Protein AF-A0A2K3KDZ3-F1 (afdb_monomer)

InterPro domains:
  IPR011600 Peptidase C14, caspase domain [PF00656] (3-143)
  IPR050452 Metacaspase [PTHR48104] (2-145)

Sequence (145 aa):
MRIPTKYNMRMAMRWLVEGCQPGDSLVLHFSGHGSREVDHSMDEVDGYDEAICPVDYESEGKILDDEINATIVRPLPHGAKLHAVIDTCFSGTVLDLPFMCRINRKGYYGWEDHRHPRAGYKGTRGGLAVCISACDDDGSAADTS

Mean predicted aligned error: 6.59 Å

Organism: Trifolium pratense (NCBI:txid57577)

Nearest PDB structures (foldseek):
  7qp0-assembly2_B  TM=9.147E-01  e=1.178E-09  Nakaseomyces glabratus
  7qp0-assembly1_A  TM=9.132E-01  e=3.117E-09  Nakaseomyces glabratus
  7qp1-assembly2_B  TM=9.101E-01  e=3.341E-08  Nakaseomyces glabratus
  7qp1-assembly1_A  TM=8.628E-01  e=1.188E-08  Nakaseomyces glabratus
  4afr-assembly1_A  TM=7.899E-01  e=6.085E-09  Trypanosoma brucei brucei

Solvent-accessible surface area (backbone atoms only — not comparable to full-atom values): 8371 Å² total; per-residue (Å²): 135,85,70,60,30,53,68,50,46,55,52,49,43,44,56,70,49,58,86,67,46,67,69,42,78,44,78,47,79,48,74,55,57,40,48,76,44,79,41,86,83,64,46,48,87,90,41,48,40,29,25,43,53,31,84,43,25,92,83,75,38,64,48,43,13,72,58,45,17,60,50,56,38,35,68,29,37,48,58,18,36,40,42,34,41,34,47,24,54,55,25,79,49,39,56,45,59,52,63,45,76,52,70,47,98,87,71,54,72,48,82,43,80,59,66,37,95,80,35,74,90,59,53,49,55,59,25,47,80,45,79,47,51,82,41,70,77,84,61,79,80,72,81,81,129

pLDDT: mean 85.6, std 14.89, range [34.84, 98.19]

Foldseek 3Di:
DDAQAPVVVLVVLLVQCVPDDAQAEGEAEDAAEKDWDQQPPPFWPVRIWIWDAGPCCVPPNTHTLLNSLVRHFAAHAANYEYEYEYEYQVQQCSNPEQWGWDADPVGDIDIDGGGDPPHDPSGYNNYYYDYDYDDDNPDDPPDDD

Secondary structure (DSSP, 8-state):
-----HHHHHHHHHHHHTT--TT-EEEEEEES-EEEEE-SS--SSSSEEEEE--TTHHHH--EEHHHHIIIIITT-BTT-EEEEEEESTT-SSTT--SEEEEE-TTS-EEEEE---TTS---S-BB-EEEEEE---TT-------

Radius of gyration: 15.24 Å; Cα contacts (8 Å, |Δi|>4): 285; chains: 1; bounding box: 34×39×40 Å

Structure (mmCIF, N/CA/C/O backbone):
data_AF-A0A2K3KDZ3-F1
#
_entry.id   AF-A0A2K3KDZ3-F1
#
loop_
_atom_site.group_PDB
_atom_site.id
_atom_site.type_symbol
_atom_site.label_atom_id
_atom_site.label_alt_id
_atom_site.label_comp_id
_atom_site.label_asym_id
_atom_site.label_entity_id
_atom_site.label_seq_id
_atom_site.pdbx_PDB_ins_code
_atom_site.Cartn_x
_atom_site.Cartn_y
_atom_site.Cartn_z
_atom_site.occupancy
_atom_site.B_iso_or_equiv
_atom_site.auth_seq_id
_atom_site.auth_comp_id
_atom_site.auth_asym_id
_atom_site.auth_atom_id
_atom_site.pdbx_PDB_model_num
ATOM 1 N N . MET A 1 1 ? -5.940 21.350 0.738 1.00 57.16 1 MET A N 1
ATOM 2 C CA . MET A 1 1 ? -5.496 20.049 0.192 1.00 57.16 1 MET A CA 1
ATOM 3 C C . MET A 1 1 ? -4.060 19.838 0.665 1.00 57.16 1 MET A C 1
ATOM 5 O O . MET A 1 1 ? -3.297 20.793 0.582 1.00 57.16 1 MET A O 1
ATOM 9 N N . ARG A 1 2 ? -3.717 18.696 1.281 1.00 85.56 2 ARG A N 1
ATOM 10 C CA . ARG A 1 2 ? -2.330 18.424 1.712 1.00 85.56 2 ARG A CA 1
ATOM 11 C C . ARG A 1 2 ? -1.536 17.888 0.519 1.00 85.56 2 ARG A C 1
ATOM 13 O O . ARG A 1 2 ? -2.070 17.090 -0.240 1.00 85.56 2 ARG A O 1
ATOM 20 N N . ILE A 1 3 ? -0.298 18.344 0.361 1.00 95.62 3 ILE A N 1
ATOM 21 C CA . ILE A 1 3 ? 0.609 17.902 -0.707 1.00 95.62 3 ILE A CA 1
ATOM 22 C C . ILE A 1 3 ? 1.042 16.451 -0.411 1.00 95.62 3 ILE A C 1
ATOM 24 O O . ILE A 1 3 ? 1.384 16.184 0.746 1.00 95.62 3 ILE A O 1
ATOM 28 N N . PRO A 1 4 ? 1.041 15.522 -1.387 1.00 96.44 4 PRO A N 1
ATOM 29 C CA . PRO A 1 4 ? 1.419 14.121 -1.182 1.00 96.44 4 PRO A CA 1
ATOM 30 C C . PRO A 1 4 ? 2.946 13.955 -1.101 1.00 96.44 4 PRO A C 1
ATOM 32 O O . PRO A 1 4 ? 3.569 13.306 -1.935 1.00 96.44 4 PRO A O 1
ATOM 35 N N . THR A 1 5 ? 3.556 14.591 -0.101 1.00 97.62 5 THR A N 1
ATOM 36 C CA . THR A 1 5 ? 4.953 14.354 0.274 1.00 97.62 5 THR A CA 1
ATOM 37 C C . THR A 1 5 ? 5.093 13.004 0.964 1.00 97.62 5 THR A C 1
ATOM 39 O O . THR A 1 5 ? 4.123 12.514 1.559 1.00 97.62 5 THR A O 1
ATOM 42 N N . LYS A 1 6 ? 6.300 12.432 0.978 1.00 97.06 6 LYS A N 1
ATOM 43 C CA . LYS A 1 6 ? 6.589 11.164 1.660 1.00 97.06 6 LYS A CA 1
ATOM 44 C C . LYS A 1 6 ? 6.103 11.199 3.102 1.00 97.06 6 LYS A C 1
ATOM 46 O O . LYS A 1 6 ? 5.375 10.315 3.547 1.00 97.06 6 LYS A O 1
ATOM 51 N N . TYR A 1 7 ? 6.431 12.274 3.816 1.00 97.31 7 TYR A N 1
ATOM 52 C CA . TYR A 1 7 ? 5.985 12.483 5.190 1.00 97.31 7 TYR A CA 1
ATOM 53 C C . TYR A 1 7 ? 4.452 12.481 5.323 1.00 97.31 7 TYR A C 1
ATOM 55 O O . TYR A 1 7 ? 3.902 11.772 6.169 1.00 97.31 7 TYR A O 1
ATOM 63 N N . ASN A 1 8 ? 3.747 13.243 4.481 1.00 97.75 8 ASN A N 1
ATOM 64 C CA . ASN A 1 8 ? 2.291 13.355 4.562 1.00 97.75 8 ASN A CA 1
ATOM 65 C C . ASN A 1 8 ? 1.591 12.036 4.220 1.00 97.75 8 ASN A C 1
ATOM 67 O O . ASN A 1 8 ? 0.616 11.685 4.885 1.00 97.75 8 ASN A O 1
ATOM 71 N N . MET A 1 9 ? 2.093 11.299 3.227 1.00 97.56 9 MET A N 1
ATOM 72 C CA . MET A 1 9 ? 1.564 9.990 2.843 1.00 97.56 9 MET A CA 1
ATOM 73 C C . MET A 1 9 ? 1.741 8.967 3.969 1.00 97.56 9 MET A C 1
ATOM 75 O O . MET A 1 9 ? 0.765 8.326 4.356 1.00 97.56 9 MET A O 1
ATOM 79 N N . ARG A 1 10 ? 2.930 8.888 4.586 1.00 96.94 10 ARG A N 1
ATOM 80 C CA . ARG A 1 10 ? 3.185 8.007 5.744 1.00 96.94 10 ARG A CA 1
ATOM 81 C C . ARG A 1 10 ? 2.268 8.326 6.921 1.00 96.94 10 ARG A C 1
ATOM 83 O O . ARG A 1 10 ? 1.729 7.425 7.560 1.00 96.94 10 ARG A O 1
ATOM 90 N N . MET A 1 11 ? 2.063 9.611 7.207 1.00 97.50 11 MET A N 1
ATOM 91 C CA . MET A 1 11 ? 1.143 10.033 8.264 1.00 97.50 11 MET A CA 1
ATOM 92 C C . MET A 1 11 ? -0.311 9.678 7.942 1.00 97.50 11 MET A C 1
ATOM 94 O O . MET A 1 11 ? -1.032 9.245 8.837 1.00 97.50 11 MET A O 1
ATOM 98 N N . ALA A 1 12 ? -0.736 9.815 6.684 1.00 97.44 12 ALA A N 1
ATOM 99 C CA . ALA A 1 12 ? -2.077 9.425 6.254 1.00 97.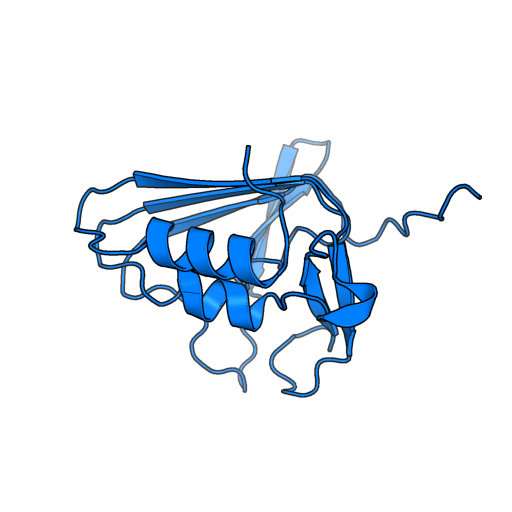44 12 ALA A CA 1
ATOM 100 C C . ALA A 1 12 ? -2.296 7.905 6.341 1.00 97.44 12 ALA A C 1
ATOM 102 O O . ALA A 1 12 ? -3.347 7.475 6.804 1.00 97.44 12 ALA A O 1
ATOM 103 N N . MET A 1 13 ? -1.298 7.097 5.969 1.00 97.44 13 MET A N 1
ATOM 104 C CA . MET A 1 13 ? -1.340 5.637 6.114 1.00 97.44 13 MET A CA 1
ATOM 105 C C . MET A 1 13 ? -1.466 5.212 7.580 1.00 97.44 13 MET A C 1
ATOM 107 O O . MET A 1 13 ? -2.297 4.371 7.905 1.00 97.44 13 MET A O 1
ATOM 111 N N . ARG A 1 14 ? -0.693 5.829 8.484 1.00 97.50 14 ARG A N 1
ATOM 112 C CA . ARG A 1 14 ? -0.809 5.563 9.929 1.00 97.50 14 ARG A CA 1
ATOM 113 C C . ARG A 1 14 ? -2.183 5.941 10.463 1.00 97.50 14 ARG A C 1
ATOM 115 O O . ARG A 1 14 ? -2.788 5.147 11.169 1.00 97.50 14 ARG A O 1
ATOM 122 N N . TRP A 1 15 ? -2.674 7.121 10.090 1.00 97.31 15 TRP A N 1
ATOM 123 C CA . TRP A 1 15 ? -4.008 7.585 10.465 1.00 97.31 15 TRP A CA 1
ATOM 124 C C . TRP A 1 15 ? -5.109 6.635 9.974 1.00 97.31 15 TRP A C 1
ATOM 126 O O . TRP A 1 15 ? -6.054 6.378 10.709 1.00 97.31 15 TRP A O 1
ATOM 136 N N . LEU A 1 16 ? -4.972 6.074 8.766 1.00 97.19 16 LEU A N 1
ATOM 137 C CA . LEU A 1 16 ? -5.966 5.173 8.178 1.00 97.19 16 LEU A CA 1
ATOM 138 C C . LEU A 1 16 ? -6.232 3.940 9.051 1.00 97.19 16 LEU A C 1
ATOM 140 O O . LEU A 1 16 ? -7.369 3.488 9.129 1.00 97.19 16 LEU A O 1
ATOM 144 N N . VAL A 1 17 ? -5.197 3.393 9.690 1.00 96.25 17 VAL A N 1
ATOM 145 C CA . VAL A 1 17 ? -5.317 2.198 10.542 1.00 96.25 17 VAL A CA 1
ATOM 146 C C . VAL A 1 17 ? -5.367 2.512 12.036 1.00 96.25 17 VAL A C 1
ATOM 148 O O . VAL A 1 17 ? -5.534 1.605 12.856 1.00 96.25 17 VAL A O 1
ATOM 151 N N . GLU A 1 18 ? -5.206 3.779 12.413 1.00 96.31 18 GLU A N 1
ATOM 152 C CA . GLU A 1 18 ? -5.188 4.199 13.807 1.00 96.31 18 GLU A CA 1
ATOM 153 C C . GLU A 1 18 ? -6.544 3.926 14.463 1.00 96.31 18 GLU A C 1
ATOM 155 O O . GLU A 1 18 ? -7.587 4.402 14.024 1.00 96.31 18 GLU A O 1
ATOM 160 N N . GLY A 1 19 ? -6.529 3.133 15.536 1.00 94.75 19 GLY A N 1
ATOM 161 C CA . GLY A 1 19 ? -7.741 2.791 16.276 1.00 94.75 19 GLY A CA 1
ATOM 162 C C . GLY A 1 19 ? -8.694 1.836 15.552 1.00 94.75 19 GLY A C 1
ATOM 163 O O . GLY A 1 19 ? -9.809 1.671 16.034 1.00 94.75 19 GLY A O 1
ATOM 164 N N . CYS A 1 20 ? -8.272 1.196 14.455 1.00 96.12 20 CYS A N 1
ATOM 165 C CA . CYS A 1 20 ? -9.092 0.239 13.711 1.00 96.12 20 CYS A CA 1
ATOM 166 C C . CYS A 1 20 ? -9.579 -0.923 14.603 1.00 96.12 20 CYS A C 1
ATOM 168 O O . CYS A 1 20 ? -8.808 -1.506 15.375 1.00 96.12 20 CYS A O 1
ATOM 170 N N . GLN A 1 21 ? -10.863 -1.261 14.486 1.00 96.56 21 GLN A N 1
ATOM 171 C CA . GLN A 1 21 ? -11.564 -2.275 15.270 1.00 96.56 21 GLN A CA 1
ATOM 172 C C . GLN A 1 21 ? -12.184 -3.366 14.378 1.00 96.56 21 GLN A C 1
ATOM 174 O O . GLN A 1 21 ? -12.385 -3.174 13.176 1.00 96.56 21 GLN A O 1
ATOM 179 N N . PRO A 1 22 ? -12.516 -4.539 14.951 1.00 97.31 22 PRO A N 1
ATOM 180 C CA . PRO A 1 22 ? -13.282 -5.558 14.242 1.00 97.31 22 PRO A CA 1
ATOM 181 C C . PRO A 1 22 ? -14.581 -4.990 13.651 1.00 97.31 22 PRO A C 1
ATOM 183 O O . PRO A 1 22 ? -15.390 -4.411 14.372 1.00 97.31 22 PRO A O 1
ATOM 186 N N . GLY A 1 23 ? -14.803 -5.206 12.353 1.00 95.81 23 GLY A N 1
ATOM 187 C CA . GLY A 1 23 ? -15.971 -4.705 11.622 1.00 95.81 23 GLY A CA 1
ATOM 188 C C . GLY A 1 23 ? -15.714 -3.439 10.801 1.00 95.81 23 GLY A C 1
ATOM 189 O O . GLY A 1 23 ? -16.518 -3.142 9.916 1.00 95.81 23 GLY A O 1
ATOM 190 N N . ASP A 1 24 ? -14.596 -2.742 11.025 1.00 97.75 24 ASP A N 1
ATOM 191 C CA . ASP A 1 24 ? -14.234 -1.563 10.237 1.00 97.75 24 ASP A CA 1
ATOM 192 C C . ASP A 1 24 ? -13.896 -1.922 8.785 1.00 97.75 24 ASP A C 1
ATOM 194 O O . ASP A 1 24 ? -13.376 -3.001 8.481 1.00 97.75 24 ASP A O 1
ATOM 198 N N . SER A 1 25 ? -14.168 -0.981 7.880 1.00 97.56 25 SER A N 1
ATOM 199 C CA . SER A 1 25 ? -13.883 -1.100 6.451 1.00 97.56 25 SER A CA 1
ATOM 200 C C . SER A 1 25 ? -13.138 0.139 5.967 1.00 97.56 25 SER A C 1
ATOM 202 O O . SER A 1 25 ? -13.717 1.212 5.810 1.00 97.56 25 SER A O 1
ATOM 204 N N . LEU A 1 26 ? -11.844 -0.029 5.730 1.00 98.19 26 LEU A N 1
ATOM 205 C CA . LEU A 1 26 ? -10.906 1.004 5.318 1.00 98.19 26 LEU A CA 1
ATOM 206 C C . LEU A 1 26 ? -10.755 1.011 3.798 1.00 98.19 26 LEU A C 1
ATOM 208 O O . LEU A 1 26 ? -10.824 -0.038 3.152 1.00 98.19 26 LEU A O 1
ATOM 212 N N . VAL A 1 27 ? -10.504 2.190 3.233 1.00 97.31 27 VAL A N 1
ATOM 213 C CA . VAL A 1 27 ? -10.226 2.356 1.804 1.00 97.31 27 VAL A CA 1
ATOM 214 C C . VAL A 1 27 ? -8.925 3.127 1.626 1.00 97.31 27 VAL A C 1
ATOM 216 O O . VAL A 1 27 ? -8.782 4.232 2.149 1.00 97.31 27 VAL A O 1
ATOM 219 N N . LEU A 1 28 ? -8.003 2.558 0.853 1.00 95.75 28 LEU A N 1
ATOM 220 C CA . LEU A 1 28 ? -6.848 3.251 0.298 1.00 95.75 28 LEU A CA 1
ATOM 221 C C . LEU A 1 28 ? -7.051 3.389 -1.212 1.00 95.75 28 LEU A C 1
ATOM 223 O O . LEU A 1 28 ? -7.335 2.412 -1.898 1.00 95.75 28 LEU A O 1
ATOM 227 N N . HIS A 1 29 ? -6.863 4.593 -1.735 1.00 95.12 29 HIS A N 1
ATOM 228 C CA . HIS A 1 29 ? -6.779 4.819 -3.171 1.00 95.12 29 HIS A CA 1
ATOM 229 C C . HIS A 1 29 ? -5.487 5.565 -3.475 1.00 95.12 29 HIS A C 1
ATOM 231 O O . HIS A 1 29 ? -5.224 6.615 -2.881 1.00 95.12 29 HIS A O 1
ATOM 237 N N . PHE A 1 30 ? -4.699 5.025 -4.396 1.00 93.12 30 PHE A N 1
ATOM 238 C CA . PHE A 1 30 ? -3.486 5.656 -4.886 1.00 93.12 30 PHE A CA 1
ATOM 239 C C . PHE A 1 30 ? -3.478 5.610 -6.410 1.00 93.12 30 PHE A C 1
ATOM 241 O O . PHE A 1 30 ? -3.727 4.564 -6.998 1.00 93.12 30 PHE A O 1
ATOM 248 N N . SER A 1 31 ? -3.177 6.747 -7.029 1.00 91.75 31 SER A N 1
ATOM 249 C CA . SER A 1 31 ? -2.944 6.861 -8.465 1.00 91.75 31 SER A CA 1
ATOM 250 C C . SER A 1 31 ? -1.730 7.757 -8.666 1.00 91.75 31 SER A C 1
ATOM 252 O O . SER A 1 31 ? -1.668 8.852 -8.094 1.00 91.75 31 SER A O 1
ATOM 254 N N . GLY A 1 32 ? -0.740 7.265 -9.406 1.00 89.94 32 GLY A N 1
ATOM 255 C CA . GLY A 1 32 ? 0.539 7.945 -9.575 1.00 89.94 32 GLY A CA 1
ATOM 256 C C . GLY A 1 32 ? 1.649 7.022 -10.067 1.00 89.94 32 GLY A C 1
ATOM 257 O O . GLY A 1 32 ? 1.405 5.909 -10.532 1.00 89.94 32 GLY A O 1
ATOM 258 N N . HIS A 1 33 ? 2.891 7.491 -9.962 1.00 89.56 33 HIS A N 1
ATOM 259 C CA . HIS A 1 33 ? 4.049 6.705 -10.376 1.00 89.56 33 HIS A CA 1
ATOM 260 C C . HIS A 1 33 ? 4.362 5.594 -9.372 1.00 89.56 33 HIS A C 1
ATOM 262 O O . HIS A 1 33 ? 4.499 5.839 -8.169 1.00 89.56 33 HIS A O 1
ATOM 268 N N . GLY A 1 34 ? 4.502 4.385 -9.912 1.00 86.69 34 GLY A N 1
ATOM 269 C CA . GLY A 1 34 ? 5.139 3.252 -9.258 1.00 86.69 34 GLY A CA 1
ATOM 270 C C . GLY A 1 34 ? 6.557 3.067 -9.793 1.00 86.69 34 GLY A C 1
ATOM 271 O O . GLY A 1 34 ? 6.906 3.573 -10.863 1.00 86.69 34 GLY A O 1
ATOM 272 N N . SER A 1 35 ? 7.389 2.365 -9.041 1.00 86.00 35 SER A N 1
ATOM 273 C CA . SER A 1 35 ? 8.762 2.048 -9.408 1.00 86.00 35 SER A CA 1
ATOM 274 C C . SER A 1 35 ? 9.160 0.693 -8.834 1.00 86.00 35 SER A C 1
ATOM 276 O O . SER A 1 35 ? 8.460 0.163 -7.978 1.00 86.00 35 SER A O 1
ATOM 278 N N . ARG A 1 36 ? 10.291 0.166 -9.301 1.00 85.25 36 ARG A N 1
ATOM 279 C CA . ARG A 1 36 ? 10.925 -1.039 -8.773 1.00 85.25 36 ARG A CA 1
ATOM 280 C C . ARG A 1 36 ? 12.325 -0.703 -8.296 1.00 85.25 36 ARG A C 1
ATOM 282 O O . ARG A 1 36 ? 13.048 0.020 -8.986 1.00 85.25 36 ARG A O 1
ATOM 289 N N . GLU A 1 37 ? 12.682 -1.211 -7.132 1.00 81.88 37 GLU A N 1
ATOM 290 C CA . GLU A 1 37 ? 14.019 -1.129 -6.554 1.00 81.88 37 GLU A CA 1
ATOM 291 C C . GLU A 1 37 ? 14.584 -2.541 -6.407 1.00 81.88 37 GLU A C 1
ATOM 293 O O . GLU A 1 37 ? 13.841 -3.514 -6.388 1.00 81.88 37 GLU A O 1
ATOM 298 N N . VAL A 1 38 ? 15.908 -2.681 -6.366 1.00 81.50 38 VAL A N 1
ATOM 299 C CA . VAL A 1 38 ? 16.518 -3.997 -6.123 1.00 81.50 38 VAL A CA 1
ATOM 300 C C . VAL A 1 38 ? 16.188 -4.423 -4.696 1.00 81.50 38 VAL A C 1
ATOM 302 O O . VAL A 1 38 ? 16.551 -3.706 -3.762 1.00 81.50 38 VAL A O 1
ATOM 305 N N . ASP A 1 39 ? 15.565 -5.591 -4.537 1.00 78.75 39 ASP A N 1
ATOM 306 C CA . ASP A 1 39 ? 15.261 -6.138 -3.217 1.00 78.75 39 ASP A CA 1
ATOM 307 C C . ASP A 1 39 ? 16.574 -6.521 -2.514 1.00 78.75 39 ASP A C 1
ATOM 309 O O . ASP A 1 39 ? 17.339 -7.399 -2.934 1.00 78.75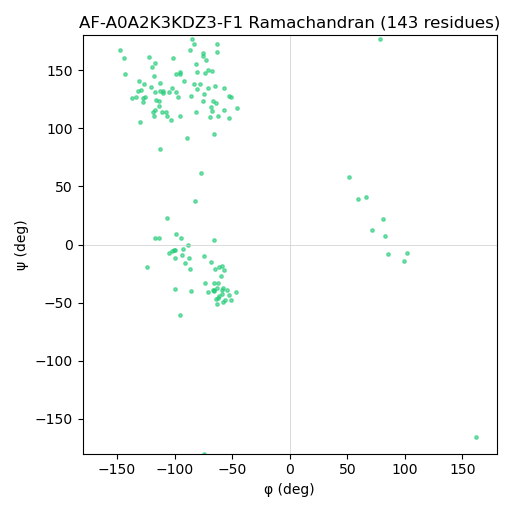 39 ASP A O 1
ATOM 313 N N . HIS A 1 40 ? 16.862 -5.813 -1.426 1.00 75.75 40 HIS A N 1
ATOM 314 C CA . HIS A 1 40 ? 18.037 -6.053 -0.592 1.00 75.75 40 HIS A CA 1
ATOM 315 C C . HIS A 1 40 ? 17.770 -7.035 0.556 1.00 75.75 40 HIS A C 1
ATOM 317 O O . HIS A 1 40 ? 18.720 -7.539 1.166 1.00 75.75 40 HIS A O 1
ATOM 323 N N . SER A 1 41 ? 16.502 -7.294 0.863 1.00 75.44 41 SER A N 1
ATOM 324 C CA . SER A 1 41 ? 16.048 -8.213 1.901 1.00 75.44 41 SER A CA 1
ATOM 325 C C . SER A 1 41 ? 15.935 -9.664 1.399 1.00 75.44 41 SER A C 1
ATOM 327 O O . SER A 1 41 ? 16.072 -10.594 2.202 1.00 75.44 41 SER A O 1
ATOM 329 N N . MET A 1 42 ? 15.826 -9.855 0.075 1.00 77.25 42 MET A N 1
ATOM 330 C CA . MET A 1 42 ? 15.612 -11.138 -0.613 1.00 77.25 42 MET A CA 1
ATOM 331 C C . MET A 1 42 ? 14.321 -11.834 -0.164 1.00 77.25 42 MET A C 1
ATOM 333 O O . MET A 1 42 ? 14.293 -13.059 0.057 1.00 77.25 42 MET A O 1
ATOM 337 N N . ASP A 1 43 ? 13.280 -11.042 0.049 1.00 73.69 43 ASP A N 1
ATOM 338 C CA . ASP A 1 43 ? 11.971 -11.494 0.474 1.00 73.69 43 ASP A CA 1
ATOM 339 C C . ASP A 1 43 ? 10.925 -11.485 -0.655 1.00 73.69 43 ASP A C 1
ATOM 341 O O . ASP A 1 43 ? 9.888 -12.136 -0.4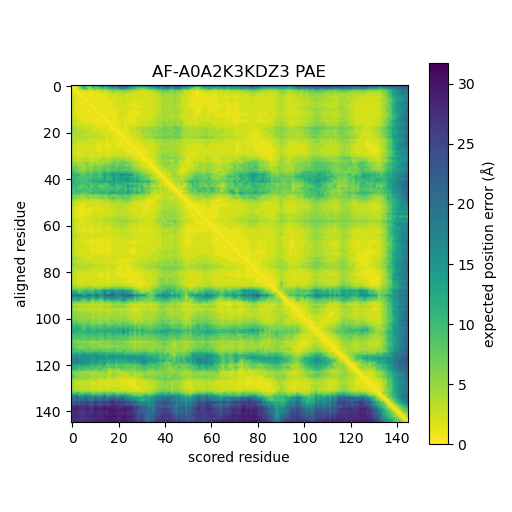93 1.00 73.69 43 ASP A O 1
ATOM 345 N N . GLU A 1 44 ? 11.288 -10.943 -1.824 1.00 75.62 44 GLU A N 1
ATOM 346 C CA . GLU A 1 44 ? 10.521 -11.003 -3.067 1.00 75.62 44 GLU A CA 1
ATOM 347 C C . GLU A 1 44 ? 10.955 -12.148 -3.999 1.00 75.62 44 GLU A C 1
ATOM 349 O O . GLU A 1 44 ? 12.120 -12.555 -4.072 1.00 75.62 44 GLU A O 1
ATOM 354 N N . VAL A 1 45 ? 9.989 -12.711 -4.735 1.00 71.50 45 VAL A N 1
ATOM 355 C CA . VAL A 1 45 ? 10.212 -13.885 -5.608 1.00 71.50 45 VAL A CA 1
ATOM 356 C C . VAL A 1 45 ? 10.981 -13.518 -6.879 1.00 71.50 45 VAL A C 1
ATOM 358 O O . VAL A 1 45 ? 11.752 -14.337 -7.390 1.00 71.50 45 VAL A O 1
ATOM 361 N N . ASP A 1 46 ? 10.772 -12.309 -7.398 1.00 74.12 46 ASP A N 1
ATOM 362 C CA . ASP A 1 46 ? 11.449 -11.793 -8.590 1.00 74.12 46 ASP A CA 1
ATOM 363 C C . ASP A 1 46 ? 12.717 -10.977 -8.266 1.00 74.12 46 ASP A C 1
ATOM 365 O O . ASP A 1 46 ? 13.513 -10.705 -9.170 1.00 74.12 46 ASP A O 1
ATOM 369 N N . GLY A 1 47 ? 12.947 -10.674 -6.983 1.00 79.25 47 GLY A N 1
ATOM 370 C CA . GLY A 1 47 ? 14.111 -9.949 -6.479 1.00 79.25 47 GLY A CA 1
ATOM 371 C C . GLY A 1 47 ? 14.024 -8.426 -6.616 1.00 79.25 47 GLY A C 1
ATOM 372 O O . GLY A 1 47 ? 15.074 -7.771 -6.624 1.00 79.25 47 GLY A O 1
ATOM 373 N N . TYR A 1 48 ? 12.820 -7.864 -6.743 1.00 81.75 48 TYR A N 1
ATOM 374 C CA . TYR A 1 48 ? 12.595 -6.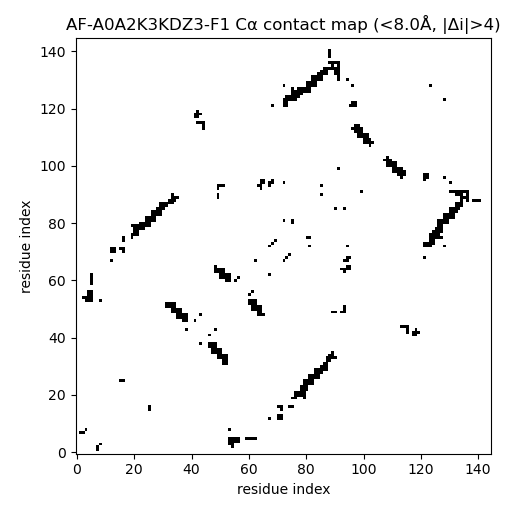421 -6.787 1.00 81.75 48 TYR A CA 1
ATOM 375 C C . TYR A 1 48 ? 11.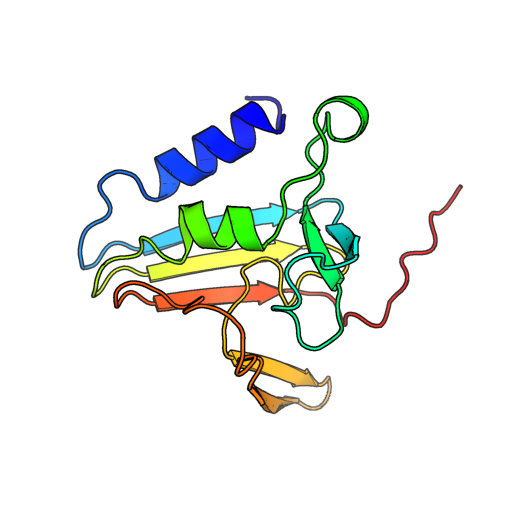510 -5.993 -5.797 1.00 81.75 48 TYR A C 1
ATOM 377 O O . TYR A 1 48 ? 10.433 -6.565 -5.810 1.00 81.75 48 TYR A O 1
ATOM 385 N N . ASP A 1 49 ? 11.774 -4.941 -5.019 1.00 83.50 49 ASP A N 1
ATOM 386 C CA . ASP A 1 49 ? 10.755 -4.287 -4.191 1.00 83.50 49 ASP A CA 1
ATOM 387 C C . ASP A 1 49 ? 9.935 -3.331 -5.063 1.00 83.50 49 ASP A C 1
ATOM 389 O O . ASP A 1 49 ? 10.492 -2.504 -5.807 1.00 83.50 49 ASP A O 1
ATOM 393 N N . GLU A 1 50 ? 8.612 -3.361 -4.934 1.00 89.06 50 GLU A N 1
ATOM 394 C CA . GLU A 1 50 ? 7.761 -2.334 -5.510 1.00 89.06 50 GLU A CA 1
ATOM 395 C C . GLU A 1 50 ? 7.718 -1.079 -4.637 1.00 89.06 50 GLU A C 1
ATOM 397 O O . GLU A 1 50 ? 7.792 -1.098 -3.411 1.00 89.06 50 GLU A O 1
ATOM 402 N N . ALA A 1 51 ? 7.569 0.078 -5.277 1.00 91.25 51 ALA A N 1
ATOM 403 C CA . ALA A 1 51 ? 7.538 1.348 -4.574 1.00 91.25 51 ALA A CA 1
ATOM 404 C C . ALA A 1 51 ? 6.546 2.323 -5.198 1.00 91.25 51 ALA A C 1
ATOM 406 O O . ALA A 1 51 ? 6.405 2.398 -6.417 1.00 91.25 51 ALA A O 1
ATOM 407 N N . ILE A 1 52 ? 5.925 3.157 -4.365 1.00 92.81 52 ILE A N 1
ATOM 408 C CA . ILE A 1 52 ? 5.182 4.336 -4.824 1.00 92.81 52 ILE A CA 1
ATOM 409 C C . ILE A 1 52 ? 6.046 5.589 -4.679 1.00 92.81 52 ILE A C 1
ATOM 411 O O . ILE A 1 52 ? 6.840 5.709 -3.740 1.00 92.81 52 ILE A O 1
ATOM 415 N N . CYS A 1 53 ? 5.873 6.542 -5.595 1.00 94.25 53 CYS A N 1
ATOM 416 C CA . CYS A 1 53 ? 6.649 7.781 -5.636 1.00 94.25 53 CYS A CA 1
ATOM 417 C C . CYS A 1 53 ? 5.834 8.971 -5.088 1.00 94.25 53 CYS A C 1
ATOM 419 O O . CYS A 1 53 ? 4.921 9.450 -5.768 1.00 94.25 53 CYS A O 1
ATOM 421 N N . PRO A 1 54 ? 6.150 9.484 -3.882 1.00 95.62 54 PRO A N 1
ATOM 422 C CA . PRO A 1 54 ? 5.636 10.769 -3.406 1.00 95.62 54 PRO A CA 1
ATOM 423 C C . PRO A 1 54 ? 6.106 11.929 -4.286 1.00 95.62 54 PRO A C 1
ATOM 425 O O . PRO A 1 54 ? 7.067 11.784 -5.028 1.00 95.62 54 PRO A O 1
ATOM 428 N N . VAL A 1 55 ? 5.508 13.116 -4.172 1.00 96.25 55 VAL A N 1
ATOM 429 C CA . VAL A 1 55 ? 5.909 14.261 -5.022 1.00 96.25 55 VAL A CA 1
ATOM 430 C C . VAL A 1 55 ? 7.349 14.743 -4.776 1.00 96.25 55 VAL A C 1
ATOM 432 O O . VAL A 1 55 ? 7.939 15.394 -5.628 1.00 96.25 55 VAL A O 1
ATOM 435 N N . ASP A 1 56 ? 7.914 14.429 -3.613 1.00 97.25 56 ASP A N 1
ATOM 436 C CA . ASP A 1 56 ? 9.270 14.767 -3.174 1.00 97.25 56 ASP A CA 1
ATOM 437 C C . ASP A 1 56 ? 10.214 13.550 -3.187 1.00 97.25 56 ASP A C 1
ATOM 439 O O . ASP A 1 56 ? 11.223 13.539 -2.479 1.00 97.25 56 ASP A O 1
ATOM 443 N N . TYR A 1 57 ? 9.909 12.518 -3.987 1.00 95.88 57 TYR A N 1
ATOM 444 C CA . TYR A 1 57 ? 10.695 11.279 -4.022 1.00 95.88 57 TYR A CA 1
ATOM 445 C C . TYR A 1 57 ? 12.164 11.487 -4.419 1.00 95.88 57 TYR A C 1
ATOM 447 O O . TYR A 1 57 ? 13.012 10.698 -4.012 1.00 95.88 57 TYR A O 1
ATOM 455 N N . GLU A 1 58 ? 12.483 12.528 -5.191 1.00 94.31 58 GLU A N 1
ATOM 456 C CA . GLU A 1 58 ? 13.864 12.823 -5.595 1.00 94.31 58 GLU A CA 1
ATOM 457 C C . GLU A 1 58 ? 14.751 13.207 -4.402 1.00 94.31 58 GLU A C 1
ATOM 459 O O . GLU A 1 58 ? 15.936 12.879 -4.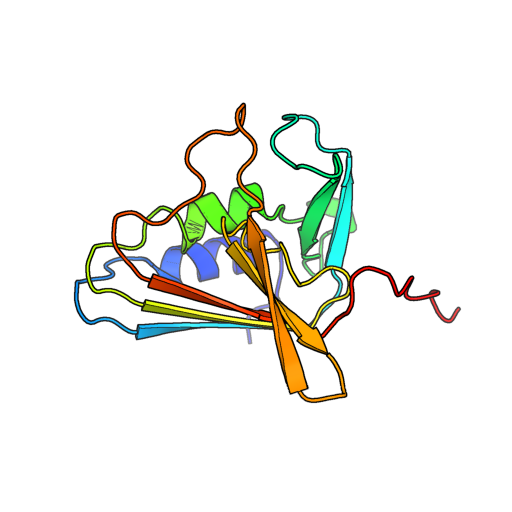388 1.00 94.31 58 GLU A O 1
ATOM 464 N N . SER A 1 59 ? 14.188 13.877 -3.389 1.00 96.50 59 SER A N 1
ATOM 465 C CA . SER A 1 59 ? 14.918 14.300 -2.188 1.00 96.50 59 SER A CA 1
ATOM 466 C C . SER A 1 59 ? 14.697 13.377 -0.990 1.00 96.50 59 SER A C 1
ATOM 468 O O . SER A 1 59 ? 15.632 13.120 -0.237 1.00 96.50 59 SER A O 1
ATOM 470 N N . GLU A 1 60 ? 13.477 12.868 -0.806 1.00 96.94 60 GLU A N 1
ATOM 471 C CA . GLU A 1 60 ? 13.080 12.081 0.375 1.00 96.94 60 GLU A CA 1
ATOM 472 C C . GLU A 1 60 ? 13.022 10.565 0.102 1.00 96.94 60 GLU A C 1
ATOM 474 O O . GLU A 1 60 ? 12.817 9.749 1.013 1.00 96.94 60 GLU A O 1
ATOM 479 N N . GLY A 1 61 ? 13.210 10.162 -1.155 1.00 94.19 61 GLY A N 1
ATOM 480 C CA . GLY A 1 61 ? 13.116 8.781 -1.614 1.00 94.19 61 GLY A CA 1
ATOM 481 C C . GLY A 1 61 ? 11.679 8.289 -1.804 1.00 94.19 61 GLY A C 1
ATOM 482 O O . GLY A 1 61 ? 10.696 8.966 -1.499 1.00 94.19 61 GLY A O 1
ATOM 483 N N . LYS A 1 62 ? 11.556 7.052 -2.279 1.00 94.81 62 LYS A N 1
ATOM 484 C CA . LYS A 1 62 ? 10.276 6.370 -2.528 1.00 94.81 62 LYS A CA 1
ATOM 485 C C . LYS A 1 62 ? 9.718 5.745 -1.240 1.00 94.81 62 LYS A C 1
ATOM 487 O O . LYS A 1 62 ? 10.390 5.767 -0.202 1.00 94.81 62 LYS A O 1
ATOM 492 N N . ILE A 1 63 ? 8.489 5.233 -1.281 1.00 94.81 63 ILE A N 1
ATOM 493 C CA . ILE A 1 63 ? 7.902 4.418 -0.204 1.00 94.81 63 ILE A CA 1
ATOM 494 C C . ILE A 1 63 ? 7.781 2.990 -0.736 1.00 94.81 63 ILE A C 1
ATOM 496 O O . ILE A 1 63 ? 7.023 2.777 -1.680 1.00 94.81 63 ILE A O 1
ATOM 500 N N . LEU A 1 64 ? 8.536 2.064 -0.145 1.00 93.12 64 LEU A N 1
ATOM 501 C CA . LEU A 1 64 ? 8.540 0.648 -0.523 1.00 93.12 64 LEU A CA 1
ATOM 502 C C . LEU A 1 64 ? 7.255 -0.046 -0.047 1.00 93.12 64 LEU A C 1
ATOM 504 O O . LEU A 1 64 ? 6.709 0.310 1.003 1.00 93.12 64 LEU A O 1
ATOM 508 N N . ASP A 1 65 ? 6.795 -1.024 -0.809 1.00 90.81 65 ASP A N 1
ATOM 509 C CA . ASP A 1 65 ? 5.723 -1.973 -0.491 1.00 90.81 65 ASP A CA 1
ATOM 510 C C . ASP A 1 65 ? 5.849 -2.581 0.907 1.00 90.81 65 ASP A C 1
ATOM 512 O O . ASP A 1 65 ? 4.878 -2.613 1.658 1.00 90.81 65 ASP A O 1
ATOM 516 N N . ASP A 1 66 ? 7.057 -2.923 1.316 1.00 90.06 66 ASP A N 1
ATOM 517 C CA . ASP A 1 66 ? 7.398 -3.519 2.594 1.00 90.06 66 ASP A CA 1
ATOM 518 C C . ASP A 1 66 ? 7.072 -2.558 3.766 1.00 90.06 66 ASP A C 1
ATOM 520 O O . ASP A 1 66 ? 6.517 -2.923 4.818 1.00 90.06 66 ASP A O 1
ATOM 524 N N . GLU A 1 67 ? 7.295 -1.256 3.534 1.00 93.88 67 GLU A N 1
ATOM 525 C CA . GLU A 1 67 ? 6.907 -0.168 4.433 1.00 93.88 67 GLU A CA 1
ATOM 526 C C . GLU A 1 67 ? 5.384 0.045 4.458 1.00 93.88 67 GLU A C 1
ATOM 528 O O . GLU A 1 67 ? 4.791 0.277 5.524 1.00 93.88 67 GLU A O 1
ATOM 533 N N . ILE A 1 68 ? 4.739 -0.034 3.292 1.00 95.25 68 ILE A N 1
ATOM 534 C CA . ILE A 1 68 ? 3.284 0.088 3.155 1.00 95.25 68 ILE A CA 1
ATOM 535 C C . ILE A 1 68 ? 2.620 -1.067 3.907 1.00 95.25 68 ILE A C 1
ATOM 537 O O . ILE A 1 68 ? 1.786 -0.836 4.787 1.00 95.25 68 ILE A O 1
ATOM 541 N N . ASN A 1 69 ? 3.049 -2.297 3.646 1.00 94.94 69 ASN A N 1
ATOM 542 C CA . ASN A 1 69 ? 2.588 -3.521 4.276 1.00 94.94 69 ASN A CA 1
ATOM 543 C C . ASN A 1 69 ? 2.739 -3.447 5.805 1.00 94.94 69 ASN A C 1
ATOM 545 O O . ASN A 1 69 ? 1.766 -3.675 6.536 1.00 94.94 69 ASN A O 1
ATOM 549 N N . ALA A 1 70 ? 3.910 -3.019 6.300 1.00 94.94 70 ALA A N 1
ATOM 550 C CA . ALA A 1 70 ? 4.149 -2.771 7.726 1.00 94.94 70 ALA A CA 1
ATOM 551 C C . ALA A 1 70 ? 3.136 -1.812 8.352 1.00 94.94 70 ALA A C 1
ATOM 553 O O . ALA A 1 70 ? 2.730 -1.988 9.504 1.00 94.94 70 ALA A O 1
ATOM 554 N N . THR A 1 71 ? 2.766 -0.778 7.600 1.00 96.44 71 THR A N 1
ATOM 555 C CA . THR A 1 71 ? 1.974 0.335 8.111 1.00 96.44 71 THR A CA 1
ATOM 556 C C . THR A 1 71 ? 0.482 0.052 8.052 1.00 96.44 71 THR A C 1
ATOM 558 O O . THR A 1 71 ? -0.211 0.421 8.994 1.00 96.44 71 THR A O 1
ATOM 561 N N . ILE A 1 72 ? -0.030 -0.581 6.989 1.00 96.69 72 ILE A N 1
ATOM 562 C CA . ILE A 1 72 ? -1.483 -0.707 6.779 1.00 96.69 72 ILE A CA 1
ATOM 563 C C . ILE A 1 72 ? -2.003 -2.136 6.614 1.00 96.69 72 ILE A C 1
ATOM 565 O O . ILE A 1 72 ? -3.193 -2.354 6.822 1.00 96.69 72 ILE A O 1
ATOM 569 N N . VAL A 1 73 ? -1.154 -3.113 6.279 1.00 96.25 73 VAL A N 1
ATOM 570 C CA . VAL A 1 73 ? -1.578 -4.510 6.072 1.00 96.25 73 VAL A CA 1
ATOM 571 C C . VAL A 1 73 ? -1.378 -5.334 7.340 1.00 96.25 73 VAL A C 1
ATOM 573 O O . VAL A 1 73 ? -2.348 -5.825 7.925 1.00 96.25 73 VAL A O 1
ATOM 576 N N . ARG A 1 74 ? -0.135 -5.441 7.828 1.00 94.88 74 ARG A N 1
ATOM 577 C CA . ARG A 1 74 ? 0.195 -6.192 9.050 1.00 94.88 74 ARG A CA 1
ATOM 578 C C . ARG A 1 74 ? -0.646 -5.798 10.266 1.00 94.88 74 ARG A C 1
ATOM 580 O O . ARG A 1 74 ? -1.099 -6.705 10.962 1.00 94.88 74 ARG A O 1
ATOM 587 N N . PRO A 1 75 ? -0.916 -4.514 10.568 1.00 95.31 75 PRO A N 1
ATOM 588 C CA . PRO A 1 75 ? -1.643 -4.165 11.785 1.00 95.31 75 PRO A CA 1
ATOM 589 C C . PRO A 1 75 ? -3.149 -4.459 11.741 1.00 95.31 75 PRO A C 1
ATOM 591 O O . PRO A 1 75 ? -3.768 -4.391 12.803 1.00 95.31 75 PRO A O 1
ATOM 594 N N . LEU A 1 76 ? -3.732 -4.809 10.585 1.00 96.25 76 LEU A N 1
ATOM 595 C CA . LEU A 1 76 ? -5.176 -5.034 10.441 1.00 96.25 76 LEU A CA 1
ATOM 596 C C . LEU A 1 76 ? -5.694 -6.107 11.413 1.00 96.25 76 LEU A C 1
ATOM 598 O O . LEU A 1 76 ? -5.322 -7.282 11.279 1.00 96.25 76 LEU A O 1
ATOM 602 N N . PRO A 1 77 ? -6.570 -5.740 12.366 1.00 95.88 77 PRO A N 1
ATOM 603 C CA . PRO A 1 77 ? -7.078 -6.672 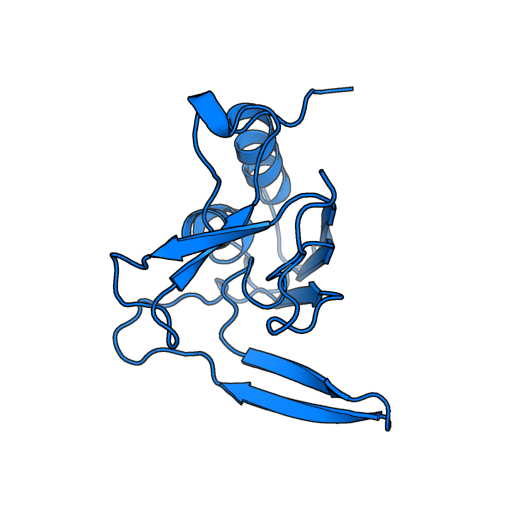13.357 1.00 95.88 77 PRO A CA 1
ATOM 604 C C . PRO A 1 77 ? -8.124 -7.612 12.758 1.00 95.88 77 PRO A C 1
ATOM 606 O O . PRO A 1 77 ? -8.735 -7.343 11.721 1.00 95.88 77 PRO A O 1
ATOM 609 N N . HIS A 1 78 ? -8.375 -8.710 13.465 1.00 96.75 78 HIS A N 1
ATOM 610 C CA . HIS A 1 78 ? -9.414 -9.663 13.102 1.00 96.75 78 HIS A CA 1
ATOM 611 C C . HIS A 1 78 ? -10.773 -8.994 12.859 1.00 96.75 78 HIS A C 1
ATOM 613 O O . HIS A 1 78 ? -11.291 -8.285 13.717 1.00 96.75 78 HIS A O 1
ATOM 619 N N . GLY A 1 79 ? -11.371 -9.270 11.699 1.00 95.50 79 GLY A N 1
ATOM 620 C CA . GLY A 1 79 ? -12.683 -8.750 11.306 1.00 95.50 79 GLY A CA 1
ATOM 621 C C . GLY A 1 79 ? -12.674 -7.361 10.660 1.00 95.50 79 GLY A C 1
ATOM 622 O O . GLY A 1 79 ? -13.716 -6.957 10.150 1.00 95.50 79 GLY A O 1
ATOM 623 N N . ALA A 1 80 ? -11.545 -6.647 10.643 1.00 97.81 80 ALA A N 1
ATOM 624 C CA . ALA A 1 80 ? -11.396 -5.424 9.854 1.00 97.81 80 ALA A CA 1
ATOM 625 C C . ALA A 1 80 ? -11.079 -5.742 8.386 1.00 97.81 80 ALA A C 1
ATOM 627 O O . ALA A 1 80 ? -10.522 -6.800 8.070 1.00 97.81 80 ALA A O 1
ATOM 628 N N . LYS A 1 81 ? -11.420 -4.815 7.487 1.00 98.00 81 LYS A N 1
ATOM 629 C CA . LYS A 1 81 ? -11.166 -4.930 6.048 1.00 98.00 81 LYS A CA 1
ATOM 630 C C . LYS A 1 81 ? -10.418 -3.711 5.525 1.00 98.00 81 LYS A C 1
ATOM 632 O O . LYS A 1 81 ? -10.779 -2.588 5.855 1.00 98.00 81 LYS A O 1
ATOM 637 N N . LEU A 1 82 ? -9.433 -3.933 4.665 1.00 97.81 82 LEU A N 1
ATOM 638 C CA . LEU A 1 82 ? -8.781 -2.906 3.861 1.00 97.81 82 LEU A CA 1
ATOM 639 C C . LEU A 1 82 ? -9.050 -3.183 2.385 1.00 97.81 82 LEU A C 1
ATOM 641 O O . LEU A 1 82 ? -8.724 -4.254 1.875 1.00 97.81 82 LEU A O 1
ATOM 645 N N . HIS A 1 83 ? -9.615 -2.192 1.708 1.00 96.94 83 HIS A N 1
ATOM 646 C CA . HIS A 1 83 ? -9.803 -2.174 0.267 1.00 96.94 83 HIS A CA 1
ATOM 647 C C . HIS A 1 83 ? -8.809 -1.186 -0.338 1.00 96.94 83 HIS A C 1
ATOM 649 O O . HIS A 1 83 ? -8.936 0.020 -0.133 1.00 96.94 83 HIS A O 1
ATOM 655 N N . ALA A 1 84 ? -7.820 -1.684 -1.068 1.00 95.56 84 ALA A N 1
ATOM 656 C CA . ALA A 1 84 ? -6.869 -0.857 -1.786 1.00 95.56 84 ALA A CA 1
ATOM 657 C C . ALA A 1 84 ? -7.170 -0.870 -3.282 1.00 95.56 84 ALA A C 1
ATOM 659 O O . ALA A 1 84 ? -7.355 -1.929 -3.878 1.00 95.56 84 ALA A O 1
ATOM 660 N N . VAL A 1 85 ? -7.212 0.317 -3.876 1.00 93.44 85 VAL A N 1
ATOM 661 C CA . VAL A 1 85 ? -7.283 0.514 -5.323 1.00 93.44 85 VAL A CA 1
ATOM 662 C C . VAL A 1 85 ? -6.023 1.263 -5.728 1.00 93.44 85 VAL A C 1
ATOM 664 O O . VAL A 1 85 ? -5.843 2.421 -5.341 1.00 93.44 85 VAL A O 1
ATOM 667 N N . ILE A 1 86 ? -5.140 0.576 -6.445 1.00 91.62 86 ILE A N 1
ATOM 668 C CA . ILE A 1 86 ? -3.800 1.059 -6.776 1.00 91.62 86 ILE A CA 1
ATOM 669 C C . ILE A 1 86 ? -3.679 1.155 -8.295 1.00 91.62 86 ILE A C 1
ATOM 671 O O . ILE A 1 86 ? -3.720 0.151 -9.004 1.00 91.62 86 ILE A O 1
ATOM 675 N N . ASP A 1 87 ? -3.537 2.379 -8.787 1.00 89.44 87 ASP A N 1
ATOM 676 C CA . ASP A 1 87 ? -3.408 2.700 -10.204 1.00 89.44 87 ASP A CA 1
ATOM 677 C C . ASP A 1 87 ? -1.997 3.230 -10.490 1.00 89.44 87 ASP A C 1
ATOM 679 O O . ASP A 1 87 ? -1.730 4.435 -10.464 1.00 89.44 87 ASP A O 1
ATOM 683 N N . THR A 1 88 ? -1.064 2.291 -10.664 1.00 82.56 88 THR A N 1
ATOM 684 C CA . THR A 1 88 ? 0.351 2.554 -10.962 1.00 82.56 88 THR A CA 1
ATOM 685 C C . THR A 1 88 ? 0.891 1.491 -11.911 1.00 82.56 88 THR A C 1
ATOM 687 O O . THR A 1 88 ? 0.357 0.381 -11.998 1.00 82.56 88 THR A O 1
ATOM 690 N N . CYS A 1 89 ? 2.002 1.797 -12.580 1.00 73.25 89 CYS A N 1
ATOM 691 C CA . CYS A 1 89 ? 2.850 0.758 -13.169 1.00 73.25 89 CYS A CA 1
ATOM 692 C C . CYS A 1 89 ? 3.433 -0.091 -12.022 1.00 73.25 89 CYS A C 1
ATOM 694 O O . CYS A 1 89 ? 3.831 0.497 -11.014 1.00 73.25 89 CYS A O 1
ATOM 696 N N . PHE A 1 90 ? 3.446 -1.424 -12.153 1.00 68.25 90 PHE A N 1
ATOM 697 C CA . PHE A 1 90 ? 3.880 -2.376 -11.107 1.00 68.25 90 PHE A CA 1
ATOM 698 C C . PHE A 1 90 ? 2.976 -2.401 -9.857 1.00 68.25 90 PHE A C 1
ATOM 700 O O . PHE A 1 90 ? 3.439 -2.396 -8.725 1.00 68.25 90 PHE A O 1
ATOM 707 N N . SER A 1 91 ? 1.654 -2.343 -10.046 1.00 62.81 91 SER A N 1
ATOM 708 C CA . SER A 1 91 ? 0.687 -2.159 -8.949 1.00 62.81 91 SER A CA 1
ATOM 709 C C . SER A 1 91 ? 0.224 -3.455 -8.275 1.00 62.81 91 SER A C 1
ATOM 711 O O . SER A 1 91 ? -0.426 -3.386 -7.228 1.00 62.81 91 SER A O 1
ATOM 713 N N . GLY A 1 92 ? 0.518 -4.628 -8.852 1.00 64.19 92 GLY A N 1
ATOM 714 C CA . GLY A 1 92 ? 0.040 -5.923 -8.350 1.00 64.19 92 GLY A CA 1
ATOM 715 C C . GLY A 1 92 ? 0.525 -6.277 -6.942 1.00 64.19 92 GLY A C 1
ATOM 716 O O . GLY A 1 92 ? -0.225 -6.879 -6.171 1.00 64.19 92 GLY A O 1
ATOM 717 N N . THR A 1 93 ? 1.735 -5.851 -6.591 1.00 76.69 93 THR A N 1
ATOM 718 C CA . THR A 1 93 ? 2.468 -6.257 -5.381 1.00 76.69 93 THR A CA 1
ATOM 719 C C . THR A 1 93 ? 2.743 -5.105 -4.412 1.00 76.69 93 THR A C 1
ATOM 721 O O . THR A 1 93 ? 3.288 -5.333 -3.349 1.00 76.69 93 THR A O 1
ATOM 724 N N . VAL A 1 94 ? 2.229 -3.891 -4.654 1.00 84.69 94 VAL A N 1
ATOM 725 C CA . VAL A 1 94 ? 2.438 -2.701 -3.785 1.00 84.69 94 VAL A CA 1
ATOM 726 C C . VAL A 1 94 ? 1.996 -2.889 -2.319 1.00 84.69 94 VAL A C 1
ATOM 728 O O . VAL A 1 94 ? 2.409 -2.143 -1.432 1.00 84.69 94 VAL A O 1
ATOM 731 N N . LEU A 1 95 ? 1.102 -3.845 -2.050 1.00 88.00 95 LEU A N 1
ATOM 732 C CA . LEU A 1 95 ? 0.693 -4.208 -0.687 1.00 88.00 95 LEU A CA 1
ATOM 733 C C . LEU A 1 95 ? 1.393 -5.452 -0.137 1.00 88.00 95 LEU A C 1
ATOM 735 O O . LEU A 1 95 ? 1.142 -5.797 1.020 1.00 88.00 95 LEU A O 1
ATOM 739 N N . ASP A 1 96 ? 2.196 -6.126 -0.952 1.00 86.19 96 ASP A N 1
ATOM 740 C CA . ASP A 1 96 ? 2.935 -7.328 -0.601 1.00 86.19 96 ASP A CA 1
ATOM 741 C C . ASP A 1 96 ? 2.017 -8.399 0.026 1.00 86.19 96 ASP A C 1
ATOM 743 O O . ASP A 1 96 ? 2.086 -8.786 1.199 1.00 86.19 96 ASP A O 1
ATOM 747 N N . LEU A 1 97 ? 0.994 -8.771 -0.752 1.00 90.12 97 LEU A N 1
ATOM 748 C CA . LEU A 1 97 ? -0.013 -9.740 -0.337 1.00 90.12 97 LEU A CA 1
ATOM 749 C C . LEU A 1 97 ? 0.405 -11.151 -0.768 1.00 90.12 97 LEU A C 1
ATOM 751 O O . LEU A 1 97 ? 0.827 -11.353 -1.902 1.00 90.12 97 LEU A O 1
ATOM 755 N N . PRO A 1 98 ? 0.168 -12.176 0.070 1.00 88.00 98 PRO A N 1
ATOM 756 C CA . PRO A 1 98 ? 0.658 -13.534 -0.182 1.00 88.00 98 PRO A CA 1
ATOM 757 C C . PRO A 1 98 ? 0.003 -14.242 -1.377 1.00 88.00 98 PRO A C 1
ATOM 759 O O . PRO A 1 98 ? 0.485 -15.289 -1.808 1.00 88.00 98 PRO A O 1
ATOM 762 N N . PHE A 1 99 ? -1.125 -13.730 -1.870 1.00 88.88 99 PHE A N 1
ATOM 763 C CA . PHE A 1 99 ? -1.890 -14.351 -2.944 1.00 88.88 99 PHE A CA 1
ATOM 764 C C . PHE A 1 99 ? -2.272 -13.309 -3.982 1.00 88.88 99 PHE A C 1
ATOM 766 O O . PHE A 1 99 ? -2.923 -12.314 -3.655 1.00 88.88 99 PHE A O 1
ATOM 773 N N . MET A 1 100 ? -1.949 -13.597 -5.239 1.00 88.06 100 MET A N 1
ATOM 774 C CA . MET A 1 100 ? -2.312 -12.764 -6.376 1.00 88.06 100 MET A CA 1
ATOM 775 C C . MET A 1 100 ? -3.322 -13.500 -7.253 1.00 88.06 100 MET A C 1
ATOM 777 O O . MET A 1 100 ? -3.142 -14.670 -7.587 1.00 88.06 100 MET A O 1
ATOM 781 N N . CYS A 1 101 ? -4.401 -12.816 -7.630 1.00 87.50 101 CYS A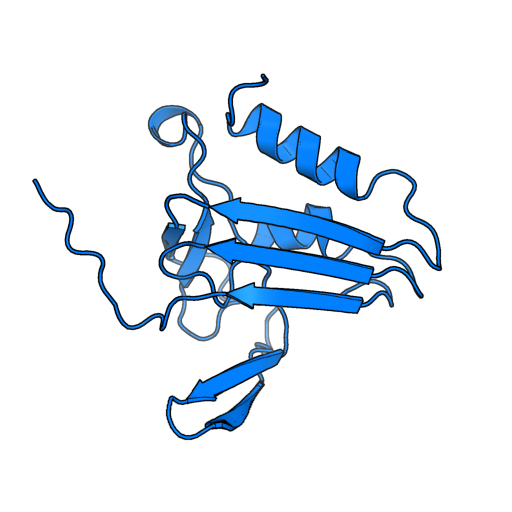 N 1
ATOM 782 C CA . CYS A 1 101 ? -5.363 -13.326 -8.601 1.00 87.50 101 CYS A CA 1
ATOM 783 C C . CYS A 1 101 ? -5.198 -12.568 -9.914 1.00 87.50 101 CYS A C 1
ATOM 785 O O . CYS A 1 101 ? -5.492 -11.374 -9.975 1.00 87.50 101 CYS A O 1
ATOM 787 N N . ARG A 1 102 ? -4.771 -13.260 -10.971 1.00 86.44 102 ARG A N 1
ATOM 788 C CA . ARG A 1 102 ? -4.699 -12.690 -12.319 1.00 86.44 102 ARG A CA 1
ATOM 789 C C . ARG A 1 102 ? -5.938 -13.065 -13.110 1.00 86.44 102 ARG A C 1
ATOM 791 O O . ARG A 1 102 ? -6.267 -14.245 -13.220 1.00 86.44 102 ARG A O 1
ATOM 798 N N . ILE A 1 103 ? -6.610 -12.067 -13.680 1.00 86.62 103 ILE A N 1
ATOM 799 C CA . ILE A 1 103 ? -7.805 -12.245 -14.513 1.00 86.62 103 ILE A CA 1
ATOM 800 C C . ILE A 1 103 ? -7.462 -11.827 -15.940 1.00 86.62 103 ILE A C 1
ATOM 802 O O . ILE A 1 103 ? -7.119 -10.677 -16.192 1.00 86.62 103 ILE A O 1
ATOM 806 N N . ASN A 1 104 ? -7.573 -12.749 -16.896 1.00 85.25 104 ASN A N 1
ATOM 807 C CA . ASN A 1 104 ? -7.285 -12.442 -18.294 1.00 85.25 104 ASN A CA 1
ATOM 808 C C . ASN A 1 104 ? -8.504 -11.863 -19.033 1.00 85.25 104 ASN A C 1
ATOM 810 O O . ASN A 1 104 ? -9.649 -11.977 -18.597 1.00 85.25 104 ASN A O 1
ATOM 814 N N . ARG A 1 105 ? -8.274 -11.308 -20.233 1.00 84.38 105 ARG A N 1
ATOM 815 C CA . ARG A 1 105 ? -9.328 -10.709 -21.081 1.00 84.38 105 ARG A CA 1
ATOM 816 C C . ARG A 1 105 ? -10.461 -11.666 -21.477 1.00 84.38 105 ARG A C 1
ATOM 818 O O . ARG A 1 105 ? -11.515 -11.208 -21.904 1.00 84.38 105 ARG A O 1
ATOM 825 N N . LYS A 1 106 ? -10.247 -12.982 -21.382 1.00 88.81 106 LYS A N 1
ATOM 826 C CA . LYS A 1 106 ? -11.268 -14.008 -21.655 1.00 88.81 106 LYS A CA 1
ATOM 827 C C . LYS A 1 106 ? -12.098 -14.355 -20.409 1.00 88.81 106 LYS A C 1
ATOM 829 O O . LYS A 1 106 ? -12.991 -15.189 -20.505 1.00 88.81 106 LYS A O 1
ATOM 834 N N . GLY A 1 107 ? -11.812 -13.729 -19.264 1.00 84.62 107 GLY A N 1
ATOM 835 C CA . GLY A 1 107 ? -12.499 -13.949 -17.993 1.00 84.62 107 GLY A CA 1
ATOM 836 C C . GLY A 1 107 ? -11.995 -15.157 -17.201 1.00 84.62 107 GLY A C 1
ATOM 837 O O . GLY A 1 107 ? -12.595 -15.498 -16.185 1.00 84.62 107 GLY A O 1
ATOM 838 N N . TYR A 1 108 ? -10.911 -15.811 -17.631 1.00 88.12 108 TYR A N 1
ATOM 839 C CA . TYR A 1 108 ? -10.282 -16.845 -16.810 1.00 88.12 108 TYR A CA 1
ATOM 840 C C . TYR A 1 108 ? -9.444 -16.192 -15.721 1.00 88.12 108 TYR A C 1
ATOM 842 O O . TYR A 1 108 ? -8.719 -15.234 -15.995 1.00 88.12 108 TYR A O 1
ATOM 850 N N . TYR A 1 109 ? -9.518 -16.748 -14.516 1.00 88.19 109 TYR A N 1
ATOM 851 C CA . TYR A 1 109 ? -8.725 -16.313 -13.379 1.00 88.19 109 TYR A CA 1
ATOM 852 C C . TYR A 1 109 ? -7.810 -17.434 -12.885 1.00 88.19 109 TYR A C 1
ATOM 854 O O . TYR A 1 109 ? -8.176 -18.612 -12.925 1.00 88.19 109 TYR A O 1
ATOM 862 N N . GLY A 1 110 ? -6.619 -17.060 -12.429 1.00 89.06 110 GLY A N 1
ATOM 863 C CA . GLY A 1 110 ? -5.641 -17.949 -11.810 1.00 89.06 110 GLY A CA 1
ATOM 864 C C . GLY A 1 110 ? -5.137 -17.344 -10.508 1.00 89.06 110 GLY A C 1
ATOM 865 O O . GLY A 1 110 ? -4.951 -16.132 -10.426 1.00 89.06 110 GLY A O 1
ATOM 866 N N . TRP A 1 111 ? -4.943 -18.192 -9.500 1.00 89.38 111 TRP A N 1
ATOM 867 C CA . TRP A 1 111 ? -4.328 -17.800 -8.236 1.00 89.38 111 TRP A CA 1
ATOM 868 C C . TRP A 1 111 ? -2.859 -18.193 -8.239 1.00 89.38 111 TRP A C 1
ATOM 870 O O . TRP A 1 111 ? -2.523 -19.340 -8.537 1.00 89.38 111 TRP A O 1
ATOM 880 N N . GLU A 1 112 ? -2.013 -17.246 -7.872 1.00 87.94 112 GLU A N 1
ATOM 881 C CA . GLU A 1 112 ? -0.583 -17.424 -7.683 1.00 87.94 112 GLU A CA 1
ATOM 882 C C . GLU A 1 112 ? -0.250 -17.259 -6.199 1.00 87.94 112 GLU A C 1
ATOM 884 O O . GLU A 1 112 ? -0.812 -16.407 -5.505 1.00 87.94 112 GLU A O 1
ATOM 889 N N . ASP A 1 113 ? 0.645 -18.113 -5.710 1.00 86.81 113 ASP A N 1
ATOM 890 C CA . ASP A 1 113 ? 1.182 -18.046 -4.354 1.00 86.81 113 ASP A CA 1
ATOM 891 C C . ASP A 1 113 ? 2.498 -17.274 -4.401 1.00 86.81 113 ASP A C 1
ATOM 893 O O . ASP A 1 113 ? 3.471 -17.746 -4.987 1.00 86.81 113 ASP A O 1
ATOM 897 N N . HIS A 1 114 ? 2.496 -16.070 -3.834 1.00 82.69 114 HIS A N 1
ATOM 898 C CA . HIS A 1 114 ? 3.645 -15.160 -3.832 1.00 82.69 114 HIS A CA 1
ATOM 899 C C . HIS A 1 114 ? 4.416 -15.226 -2.509 1.00 82.69 114 HIS A C 1
ATOM 901 O O . HIS A 1 114 ? 5.330 -14.451 -2.263 1.00 82.69 114 HIS A O 1
ATOM 907 N N . ARG A 1 115 ? 4.092 -16.184 -1.631 1.00 81.69 115 ARG A N 1
ATOM 908 C CA . ARG A 1 115 ? 4.826 -16.361 -0.376 1.00 81.69 115 ARG A CA 1
ATOM 909 C C . ARG A 1 115 ? 6.238 -16.860 -0.652 1.00 81.69 115 ARG A C 1
ATOM 911 O O . ARG A 1 115 ? 6.430 -17.992 -1.102 1.00 81.69 115 ARG A O 1
ATOM 918 N N . HIS A 1 116 ? 7.232 -16.075 -0.261 1.00 75.62 116 HIS A N 1
ATOM 919 C CA . HIS A 1 116 ? 8.615 -16.518 -0.301 1.00 75.62 116 HIS A CA 1
ATOM 920 C C . HIS A 1 116 ? 8.986 -17.299 0.983 1.00 75.62 116 HIS A C 1
ATOM 922 O O . HIS A 1 116 ? 8.801 -16.794 2.091 1.00 75.62 116 HIS A O 1
ATOM 928 N N . PRO A 1 117 ? 9.544 -18.528 0.901 1.00 69.06 117 PRO A N 1
ATOM 929 C CA . PRO A 1 117 ? 9.820 -19.366 2.080 1.00 69.06 117 PRO A CA 1
ATOM 930 C C . PRO A 1 117 ? 10.805 -18.773 3.096 1.00 69.06 117 PRO A C 1
ATOM 932 O O . PRO A 1 117 ? 10.875 -19.252 4.228 1.00 69.06 117 PRO A O 1
ATOM 935 N N . ARG A 1 118 ? 11.614 -17.791 2.679 1.00 68.00 118 ARG A N 1
ATOM 936 C CA . ARG A 1 118 ? 12.585 -17.095 3.539 1.00 68.00 118 ARG A CA 1
ATOM 937 C C . ARG A 1 118 ? 12.079 -15.741 4.034 1.00 68.00 118 ARG A C 1
ATOM 939 O O . ARG A 1 118 ? 12.702 -15.186 4.935 1.00 68.00 118 ARG A O 1
ATOM 946 N N . ALA A 1 119 ? 10.981 -15.239 3.472 1.00 70.50 119 ALA A N 1
ATOM 947 C CA . ALA A 1 119 ? 10.373 -13.992 3.897 1.00 70.50 119 ALA A CA 1
ATOM 948 C C . ALA A 1 119 ? 9.716 -14.140 5.273 1.00 70.50 119 ALA A C 1
ATOM 950 O O . ALA A 1 119 ? 9.235 -15.212 5.660 1.00 70.50 119 ALA A O 1
ATOM 951 N N . GLY A 1 120 ? 9.680 -13.036 6.021 1.00 73.56 120 GLY A N 1
ATOM 952 C CA . GLY A 1 120 ? 8.849 -12.936 7.215 1.00 73.56 120 GLY A CA 1
ATOM 953 C C . GLY A 1 120 ? 7.356 -13.056 6.883 1.00 73.56 120 GLY A C 1
ATOM 954 O O . GLY A 1 120 ? 6.938 -13.067 5.729 1.00 73.56 120 GLY A O 1
ATOM 955 N N . TYR A 1 121 ? 6.509 -13.137 7.910 1.00 78.44 121 TYR A N 1
ATOM 956 C CA . TYR A 1 121 ? 5.061 -13.115 7.693 1.00 78.44 121 TYR A CA 1
ATOM 957 C C . TYR A 1 121 ? 4.605 -11.722 7.217 1.00 78.44 121 TYR A C 1
ATOM 959 O O . TYR A 1 121 ? 4.583 -10.777 8.008 1.00 78.44 121 TYR A O 1
ATOM 967 N N . LYS A 1 122 ? 4.201 -11.637 5.943 1.00 79.88 122 LYS A N 1
ATOM 968 C CA . LYS A 1 122 ? 3.700 -10.433 5.246 1.00 79.88 122 LYS A CA 1
ATOM 969 C C . LYS A 1 122 ? 2.159 -10.299 5.263 1.00 79.88 122 LYS A C 1
ATOM 971 O O . LYS A 1 122 ? 1.578 -9.410 4.654 1.00 79.88 122 LYS A O 1
ATOM 976 N N . GLY A 1 123 ? 1.458 -11.182 5.985 1.00 85.81 123 GLY A N 1
ATOM 977 C CA . GLY A 1 123 ? -0.009 -11.177 6.080 1.00 85.81 123 GLY A CA 1
ATOM 978 C C . GLY A 1 123 ? -0.585 -10.242 7.156 1.00 85.81 123 GLY A C 1
ATOM 979 O O . GLY A 1 123 ? 0.126 -9.632 7.952 1.00 85.81 123 GLY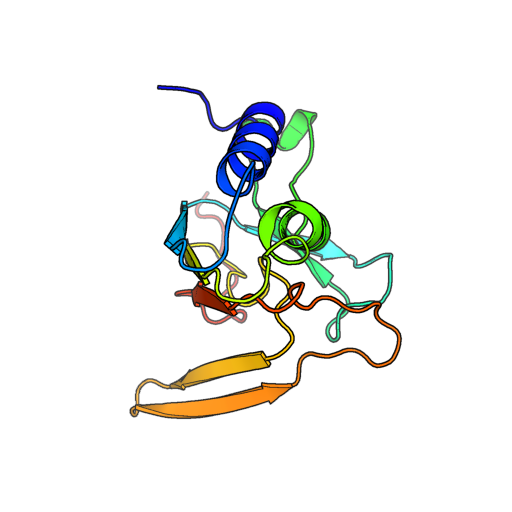 A O 1
ATOM 980 N N . THR A 1 124 ? -1.915 -10.167 7.235 1.00 90.94 124 THR A N 1
ATOM 981 C CA . THR A 1 124 ? -2.633 -9.360 8.241 1.00 90.94 124 THR A CA 1
ATOM 982 C C . THR A 1 124 ? -2.615 -10.010 9.635 1.00 90.94 124 THR A C 1
ATOM 984 O O . THR A 1 124 ? -2.400 -11.218 9.780 1.00 90.94 124 THR A O 1
ATOM 987 N N . ARG A 1 125 ? -2.953 -9.249 10.686 1.00 90.69 125 ARG A N 1
ATOM 988 C CA . ARG A 1 125 ? -3.224 -9.760 12.051 1.00 90.69 125 ARG A CA 1
ATOM 989 C C . ARG A 1 125 ? -4.654 -10.305 12.223 1.00 90.69 125 ARG A C 1
ATOM 991 O O . ARG A 1 125 ? -5.276 -10.156 13.276 1.00 90.69 125 ARG A O 1
ATOM 998 N N . GLY A 1 126 ? -5.164 -10.966 11.184 1.00 91.06 126 GLY A N 1
ATOM 999 C CA . GLY A 1 126 ? -6.482 -11.605 11.149 1.00 91.06 126 GLY A CA 1
ATOM 1000 C C . GLY A 1 126 ? -7.551 -10.816 10.391 1.00 91.06 126 GLY A C 1
ATOM 1001 O O . GLY A 1 126 ? -8.660 -11.324 10.221 1.00 91.06 126 GLY A O 1
ATOM 1002 N N . GLY A 1 127 ? -7.257 -9.587 9.962 1.00 95.12 127 GLY A N 1
ATOM 1003 C CA . GLY A 1 127 ? -8.124 -8.829 9.058 1.00 95.12 127 GLY A CA 1
ATOM 1004 C C . GLY A 1 127 ? -8.065 -9.334 7.613 1.00 95.12 127 GLY A C 1
ATOM 1005 O O . GLY A 1 127 ? -7.322 -10.259 7.288 1.00 95.12 127 GLY A O 1
ATOM 1006 N N . LEU A 1 128 ? -8.824 -8.697 6.726 1.00 95.81 128 LEU A N 1
ATOM 1007 C CA . LEU A 1 128 ? -8.809 -8.972 5.289 1.00 95.81 128 LEU A CA 1
ATOM 1008 C C . LEU A 1 128 ? -8.256 -7.762 4.535 1.00 95.81 128 LEU A C 1
ATOM 1010 O O . LEU A 1 128 ? -8.818 -6.677 4.633 1.00 95.81 128 LEU A O 1
ATOM 1014 N N . ALA A 1 129 ? -7.204 -7.953 3.748 1.00 96.25 129 ALA A N 1
ATOM 1015 C CA . ALA A 1 129 ? -6.716 -6.950 2.809 1.00 96.25 129 ALA A CA 1
ATOM 1016 C C . ALA A 1 129 ? -7.000 -7.416 1.378 1.00 96.25 129 ALA A C 1
ATOM 1018 O O . ALA A 1 129 ? -6.738 -8.569 1.036 1.00 96.25 129 ALA A O 1
ATOM 1019 N N . VAL A 1 130 ? -7.559 -6.528 0.558 1.00 94.62 130 VAL A N 1
ATOM 1020 C CA . VAL A 1 130 ? -7.813 -6.761 -0.866 1.00 94.62 130 VAL A CA 1
ATOM 1021 C C . VAL A 1 130 ? -7.193 -5.614 -1.646 1.00 94.62 130 VAL A C 1
ATOM 1023 O O . VAL A 1 130 ? -7.556 -4.461 -1.419 1.00 94.62 130 VAL A O 1
ATOM 1026 N N . CYS A 1 131 ? -6.287 -5.935 -2.567 1.00 93.25 131 CYS A N 1
ATOM 1027 C CA . CYS A 1 131 ? -5.746 -4.992 -3.538 1.00 93.25 131 CYS A CA 1
ATOM 1028 C C . CYS A 1 131 ? -6.415 -5.214 -4.896 1.00 93.25 131 CYS A C 1
ATOM 1030 O O . CYS A 1 131 ? -6.559 -6.354 -5.339 1.00 93.25 131 CYS A O 1
ATOM 1032 N N . ILE A 1 132 ? -6.825 -4.129 -5.543 1.00 91.12 132 ILE A N 1
ATOM 1033 C CA . ILE A 1 132 ? -7.272 -4.110 -6.932 1.00 91.12 132 ILE A CA 1
ATOM 1034 C C . ILE A 1 132 ? -6.292 -3.218 -7.687 1.00 91.12 132 ILE A C 1
ATOM 1036 O O . ILE A 1 132 ? -6.207 -2.019 -7.412 1.00 91.12 132 ILE A O 1
ATOM 1040 N N . SER A 1 133 ? -5.571 -3.814 -8.630 1.00 85.62 133 SER A N 1
ATOM 1041 C CA . SER A 1 133 ? -4.605 -3.143 -9.490 1.00 85.62 133 SER A CA 1
ATOM 1042 C C . SER A 1 133 ? -5.005 -3.279 -10.959 1.00 85.62 133 SER A C 1
ATOM 1044 O O . SER A 1 133 ? -5.724 -4.207 -11.338 1.00 85.62 133 SER A O 1
ATOM 1046 N N . ALA A 1 134 ? -4.592 -2.316 -11.782 1.00 70.19 134 ALA A N 1
ATOM 1047 C CA . ALA A 1 134 ? -5.027 -2.207 -13.178 1.00 70.19 134 ALA A CA 1
ATOM 1048 C C . ALA A 1 134 ? -3.906 -2.439 -14.211 1.00 70.19 134 ALA A C 1
ATOM 1050 O O . ALA A 1 134 ? -4.147 -2.263 -15.406 1.00 70.19 134 ALA A O 1
ATOM 1051 N N . CYS A 1 135 ? -2.701 -2.830 -13.786 1.00 62.44 135 CYS A N 1
ATOM 1052 C CA . CYS A 1 135 ? -1.544 -2.969 -14.670 1.00 62.44 135 CYS A CA 1
ATOM 1053 C C . CYS A 1 135 ? -1.047 -4.422 -14.729 1.00 62.44 135 CYS A C 1
ATOM 1055 O O . CYS A 1 135 ? -0.865 -5.046 -13.689 1.00 62.44 135 CYS A O 1
ATOM 1057 N N . ASP A 1 136 ? -0.825 -4.943 -15.940 1.00 55.16 136 ASP A N 1
ATOM 1058 C CA . ASP A 1 136 ? 0.012 -6.130 -16.146 1.00 55.16 136 ASP A CA 1
ATOM 1059 C C . ASP A 1 136 ? 1.474 -5.679 -15.993 1.00 55.16 136 ASP A C 1
ATOM 1061 O O . ASP A 1 136 ? 1.920 -4.779 -16.710 1.00 55.16 136 ASP A O 1
ATOM 1065 N N . ASP A 1 137 ? 2.222 -6.297 -15.077 1.00 52.97 137 ASP A N 1
ATOM 1066 C CA . ASP A 1 137 ? 3.583 -5.890 -14.674 1.00 52.97 137 ASP A CA 1
ATOM 1067 C C . ASP A 1 137 ? 4.654 -6.022 -15.791 1.00 52.97 137 ASP A C 1
ATOM 1069 O O . ASP A 1 137 ? 5.830 -5.736 -15.570 1.00 52.97 137 ASP A O 1
ATOM 1073 N N . ASP A 1 138 ? 4.247 -6.399 -17.010 1.00 49.56 138 ASP A N 1
ATOM 1074 C CA . ASP A 1 138 ? 5.081 -6.516 -18.219 1.00 49.56 138 ASP A CA 1
ATOM 1075 C C . ASP A 1 138 ? 5.097 -5.242 -19.093 1.00 49.56 138 ASP A C 1
ATOM 1077 O O . ASP A 1 138 ? 5.797 -5.166 -20.109 1.00 49.56 138 ASP A O 1
ATOM 1081 N N . GLY A 1 139 ? 4.316 -4.220 -18.738 1.00 40.66 139 GLY A N 1
ATOM 1082 C CA . GLY A 1 139 ? 4.281 -2.951 -19.458 1.00 40.66 139 GLY A CA 1
ATOM 1083 C C . GLY A 1 139 ? 5.309 -1.956 -18.931 1.00 40.66 139 GLY A C 1
ATOM 1084 O O . GLY A 1 139 ? 4.981 -1.150 -18.065 1.00 40.66 139 GLY A O 1
ATOM 1085 N N . SER A 1 140 ? 6.522 -1.935 -19.495 1.00 38.09 140 SER A N 1
ATOM 1086 C CA . SER A 1 140 ? 7.397 -0.756 -19.392 1.00 38.09 140 SER A CA 1
ATOM 1087 C C . SER A 1 140 ? 6.604 0.471 -19.853 1.00 38.09 140 SER A C 1
ATOM 1089 O O . SER A 1 140 ? 6.326 0.620 -21.046 1.00 38.09 140 SER A O 1
ATOM 1091 N N . ALA A 1 141 ? 6.243 1.358 -18.925 1.00 41.50 141 ALA A N 1
ATOM 1092 C CA . ALA A 1 141 ? 5.849 2.710 -19.278 1.00 41.50 141 ALA A CA 1
ATOM 1093 C C . ALA A 1 141 ? 7.096 3.385 -19.850 1.00 41.50 141 ALA A C 1
ATOM 1095 O O . ALA A 1 141 ? 7.977 3.825 -19.119 1.00 41.50 141 ALA A O 1
ATOM 1096 N N . ALA A 1 142 ? 7.219 3.364 -21.175 1.00 37.19 142 ALA A N 1
ATOM 1097 C CA . ALA A 1 142 ? 8.181 4.199 -21.861 1.00 37.19 142 ALA A CA 1
ATOM 1098 C C . ALA A 1 142 ? 7.796 5.650 -21.561 1.00 37.19 142 ALA A C 1
ATOM 1100 O O . ALA A 1 142 ? 6.743 6.118 -22.004 1.00 37.19 142 ALA A O 1
ATOM 1101 N N . ASP A 1 143 ? 8.634 6.322 -20.773 1.00 35.06 143 ASP A N 1
ATOM 1102 C CA . ASP A 1 143 ? 8.576 7.760 -20.551 1.00 35.06 143 ASP A CA 1
ATOM 1103 C C . ASP A 1 143 ? 8.388 8.455 -21.902 1.00 35.06 143 ASP A C 1
ATOM 1105 O O . ASP A 1 143 ? 9.211 8.328 -22.813 1.00 35.06 143 ASP A O 1
ATOM 1109 N N . THR A 1 144 ? 7.268 9.159 -22.065 1.00 34.84 144 THR A N 1
ATOM 1110 C CA . THR A 1 144 ? 7.116 10.053 -23.211 1.00 34.84 144 THR A CA 1
ATOM 1111 C C . THR A 1 144 ? 7.836 11.342 -22.839 1.00 34.84 144 THR A C 1
ATOM 1113 O O . THR A 1 144 ? 7.461 11.991 -21.865 1.00 34.84 144 THR A O 1
ATOM 1116 N N . SER A 1 145 ? 8.922 11.614 -23.567 1.00 38.03 145 SER A N 1
ATOM 1117 C CA . SER A 1 145 ? 9.830 12.757 -23.399 1.00 38.03 145 SER A CA 1
ATOM 1118 C C . SER A 1 145 ? 9.152 14.121 -23.502 1.00 38.03 145 SER A C 1
ATOM 1120 O O . SER A 1 145 ? 8.107 14.221 -24.186 1.00 38.03 145 SER A O 1
#

=== Feature glossary ===
A reading guide for the features in this record.

Start from the sequence.

  · Sequence gives the chain of amino acids in standard one-letter code (A=alanine, C=cysteine, …, Y=tyrosine), read N→C. It is the only feature that is directly encoded by the gene; all structural features are derived from the folded form of this sequence.

Fold it, and you get atomic coordinates and the backbone conformation that goes with them.

  · The mmCIF table is the protein's shape written out atom by atom. For each backbone N, Cα, C, and carbonyl O, it records an (x, y, z) coordinate triple in Å plus the residue type, chain letter, and residue number.

  · Backbone dihedral angles. Every residue except chain termini has a φ (preceding-C → N → Cα → C) and a ψ (N → Cα → C → next-N). They are reported in degrees following the IUPAC sign convention. Secondary structure is essentially a statement about which (φ, ψ) basin each residue occupies.

  · DSSP 8-state secondary structure assigns each residue one of H (α-helix), G (3₁₀-helix), I (π-helix), E (extended β-strand), B (isolated β-bridge), T (hydrogen-bonded turn), S (bend), or '-' (coil). The assignment is computed from backbone hydrogen-bond geometry via the Kabsch–Sander algorithm.

  · P-SEA three-state annotation labels each residue as helix, strand, or coil based purely on the geometry of the Cα trace. It serves as a fallback when the full backbone (and thus DSSP) is unavailable.

Summarize the fold with a handful of shape descriptors and a per-residue structural alphabet.

  · Radius of gyration (Rg) is the root-mean-square distance of Cα atoms from their centroid — a single number for overall size and compactness. A globular domain of N residues has Rg ≈ 2.2·N^0.38 Å; an extended or disordered chain has a much larger Rg. The Cα contact count is the number of residue pairs whose Cα atoms are within 8 Å and are more than four positions apart in sequence — a standard proxy for tertiary packing density. The bounding box is the smallest axis-aligned box enclosing all Cα atoms.

  · Foldseek's 3Di representation compresses backbone geometry into a per-residue letter drawn from a learned twenty-state alphabet. It captures the tertiary interaction pattern around each residue — which residues are packed against it in space, regardless of where they are in sequence.

  · Accessible surface area quantifies burial. A residue with SASA near zero is packed into the hydrophobic core; one with SASA >100 Å² sits on the surface. Computed here via the Shrake–Rupley numerical algorithm with a 1.4 Å probe.

Ask how reliable the model is.

  · For AlphaFold models, the B-factor field carries pLDDT — the model's own estimate of local accuracy on a 0–100 scale. Regions with pLDDT<50 should be treated as essentially unmodeled; they often correspond to intrinsically disordered segments.

  · For experimental (PDB) structures, the B-factor (temperature factor) quantifies the positional spread of each atom in the crystal — a combination of thermal vibration and static disorder — in units of Å². High B-factors mark flexible loops or poorly resolved regions; low B-factors mark the rigid, well-ordered core.

  · PAE(i, j) answers: if I align the predicted and true structures on residue i, how far off (in Å) do I expect residue j to be? A block-diagonal PAE matrix with low values on the blocks and high values off-diagonal is the signature of a multi-domain protein with confidently predicted domains but uncertain inter-domain orientation.

Place it in context: what it resembles, what it is annotated as, and how it looks.

  · Structural nearest neighbors (via Foldseek easy-search vs the PDB). Reported per hit: target PDB id, E-value, and alignment TM-score. A TM-score above ~0.5 is the conventional threshold for 'same fold'.

  · Functional annotations link the protein to curated databases. InterPro entries identify conserved domains and families by matching the sequence against member-database signatures (Pfam, PROSITE, CDD, …). Gene Ontology (GO) terms describe molecular function, biological process, and cellular component in a controlled vocabulary. CATH places the structure in a hierarchical fold classification (Class/Architecture/Topology/Homologous-superfamily). The organism is the source species.

  · Plot images: a contact map (which residues are close in 3D, as an N×N binary image), a Ramachandran scatter (backbone torsion angles, revealing secondary-structure composition at a glance), and — for AlphaFold structures — a PAE heatmap (pairwise prediction confidence).

  · Structure images are PyMOL renders from six orthogonal camera directions. Cartoon representation draws helices as coils and strands as arrows; sticks shows the backbone as bonds; surface shows the solvent-excluded envelope. Rainbow coloring maps sequence position to hue (blue→red, N→C); chain coloring assigns a distinct color per polypeptide.